Protein AF-A0A7S2C3C6-F1 (afdb_monomer)

Radius of gyration: 15.97 Å; Cα contacts (8 Å, |Δi|>4): 102; chains: 1; bounding box: 37×37×36 Å

Secondary structure (DSSP, 8-state):
-----PPTTSTTSPPPSSSGGGSHHHHHHHHHHHHHHHHHHHTS---EEEEETHHHHHHHHHIIIII--TTS-TTPEEEEES-----HHHHHHHHHHHHTT-PPTT-PPTT--

Solvent-accessible surface area (backbone atoms only — not comparable to full-atom values): 6946 Å² total; per-residue (Å²): 140,86,86,85,78,58,52,80,55,32,89,90,33,66,65,66,93,51,74,75,64,69,34,51,65,52,50,19,53,47,52,52,54,51,52,52,51,51,25,69,74,67,76,48,82,69,59,66,46,81,31,52,29,68,55,22,40,17,46,51,49,31,41,69,73,68,59,49,48,94,80,62,54,98,74,44,41,81,43,67,44,72,48,58,87,46,60,73,67,54,44,52,52,48,50,52,38,57,76,67,66,68,73,60,91,91,64,77,65,88,85,73,128

Nearest PDB structures (foldseek):
  9isr-assembly2_D  TM=3.695E-01  e=3.591E+00  Homo sapiens
  8thp-assembly1_B  TM=3.286E-01  e=3.361E+00  Flavobacterium johnsoniae UW101
  4qgs-assembly1_A  TM=3.234E-01  e=3.837E+00  Escherichia coli K-12
  1a4i-assembly1_A  TM=3.060E-01  e=5.343E+00  Homo sapiens
  9itd-assembly2_C  TM=2.786E-01  e=4.680E+00  Homo sapiens

Structure (mmCIF, N/CA/C/O backbone):
data_AF-A0A7S2C3C6-F1
#
_entry.id   AF-A0A7S2C3C6-F1
#
loop_
_atom_site.group_PDB
_atom_site.id
_atom_site.type_symbol
_atom_site.label_atom_id
_atom_site.label_alt_id
_atom_site.label_comp_id
_atom_site.label_asym_id
_atom_site.label_entity_id
_atom_site.label_seq_id
_atom_site.pdbx_PDB_ins_code
_atom_site.Cartn_x
_atom_site.Cartn_y
_atom_site.Cartn_z
_atom_site.occupancy
_atom_site.B_iso_or_equiv
_atom_site.auth_seq_id
_atom_site.auth_comp_id
_atom_site.auth_asym_id
_atom_site.auth_atom_id
_atom_site.pdbx_PDB_model_num
ATOM 1 N N . MET A 1 1 ? -17.748 -4.257 7.031 1.00 84.12 1 MET A N 1
ATOM 2 C CA . MET A 1 1 ? -17.676 -3.468 5.782 1.00 84.12 1 MET A CA 1
ATOM 3 C C . MET A 1 1 ? -16.277 -3.615 5.229 1.00 84.12 1 MET A C 1
ATOM 5 O O . MET A 1 1 ? -15.344 -3.570 6.019 1.00 84.12 1 MET A O 1
ATOM 9 N N . CYS A 1 2 ? -16.150 -3.813 3.922 1.00 90.94 2 CYS A N 1
ATOM 10 C CA . CYS A 1 2 ? -14.870 -3.892 3.228 1.00 90.94 2 CYS A CA 1
ATOM 11 C C . CYS A 1 2 ? -14.829 -2.783 2.171 1.00 90.94 2 CYS A C 1
ATOM 13 O O . CYS A 1 2 ? -15.864 -2.466 1.583 1.00 90.94 2 CYS A O 1
ATOM 15 N N . VAL A 1 3 ? -13.657 -2.182 1.981 1.00 93.38 3 VAL A N 1
ATOM 16 C CA . VAL A 1 3 ? -13.375 -1.239 0.899 1.00 93.38 3 VAL A CA 1
ATOM 17 C C . VAL A 1 3 ? -12.210 -1.826 0.118 1.00 93.38 3 VAL A C 1
ATOM 19 O O . VAL A 1 3 ? -11.175 -2.137 0.705 1.00 93.38 3 VAL A O 1
ATOM 22 N N . CYS A 1 4 ? -12.400 -1.992 -1.185 1.00 93.75 4 CYS A N 1
ATOM 23 C CA . CYS A 1 4 ? -11.354 -2.392 -2.117 1.00 93.75 4 CYS A CA 1
ATOM 24 C C . CYS A 1 4 ? -10.991 -1.175 -2.963 1.00 93.75 4 CYS A C 1
ATOM 26 O O . CYS A 1 4 ? -11.871 -0.383 -3.307 1.00 93.75 4 CYS A O 1
ATOM 28 N N . VAL A 1 5 ? -9.708 -1.024 -3.274 1.00 91.25 5 VAL A N 1
ATOM 29 C CA . VAL A 1 5 ? -9.206 0.096 -4.067 1.00 91.25 5 VAL A CA 1
ATOM 30 C C . VAL A 1 5 ? -8.393 -0.418 -5.235 1.00 91.25 5 VAL A C 1
ATOM 32 O O . VAL A 1 5 ? -7.602 -1.350 -5.091 1.00 91.25 5 VAL A O 1
ATOM 35 N N . ASP A 1 6 ? -8.582 0.223 -6.379 1.00 93.19 6 ASP A N 1
ATOM 36 C CA . ASP A 1 6 ? -7.698 0.049 -7.515 1.00 93.19 6 ASP A CA 1
ATOM 37 C C . ASP A 1 6 ? -6.426 0.861 -7.263 1.00 93.19 6 ASP A C 1
ATOM 39 O O . ASP A 1 6 ? -6.477 2.079 -7.071 1.00 93.19 6 ASP A O 1
ATOM 43 N N . ALA A 1 7 ? -5.273 0.194 -7.247 1.00 89.25 7 ALA A N 1
ATOM 44 C CA . ALA A 1 7 ? -3.990 0.882 -7.156 1.00 89.25 7 ALA A CA 1
ATOM 45 C C . ALA A 1 7 ? -3.774 1.778 -8.386 1.00 89.25 7 ALA A C 1
ATOM 47 O O . ALA A 1 7 ? -4.323 1.517 -9.458 1.00 89.25 7 ALA A O 1
ATOM 48 N N . ARG A 1 8 ? -2.929 2.809 -8.262 1.00 90.31 8 ARG A N 1
ATOM 49 C CA . ARG A 1 8 ? -2.552 3.660 -9.402 1.00 90.31 8 ARG A CA 1
ATOM 50 C C . ARG A 1 8 ? -2.196 2.828 -10.641 1.00 90.31 8 ARG A C 1
ATOM 52 O O . ARG A 1 8 ? -1.470 1.831 -10.572 1.00 90.31 8 ARG A O 1
ATOM 59 N N . GLY A 1 9 ? -2.756 3.230 -11.775 1.00 89.88 9 GLY A N 1
ATOM 60 C CA . GLY A 1 9 ? -2.626 2.572 -13.070 1.00 89.88 9 GLY A CA 1
ATOM 61 C C . GLY A 1 9 ? -3.159 1.142 -13.167 1.00 89.88 9 GLY A C 1
ATOM 62 O O . GLY A 1 9 ? -2.806 0.444 -14.117 1.00 89.88 9 GLY A O 1
ATOM 63 N N . HIS A 1 10 ? -4.008 0.722 -12.230 1.00 89.88 10 HIS A N 1
ATOM 64 C CA . HIS A 1 10 ? -4.802 -0.502 -12.301 1.00 89.88 10 HIS A CA 1
ATOM 65 C C . HIS A 1 10 ? -6.293 -0.159 -12.297 1.00 89.88 10 HIS A C 1
ATOM 67 O O . HIS A 1 10 ? -6.691 0.886 -11.789 1.00 89.88 10 HIS A O 1
ATOM 73 N N . GLY A 1 11 ? -7.114 -1.054 -12.855 1.00 92.75 11 GLY A N 1
ATOM 74 C CA . GLY A 1 11 ? -8.574 -0.932 -12.833 1.00 92.75 11 GLY A CA 1
ATOM 75 C C . GLY A 1 11 ? -9.070 0.433 -13.320 1.00 92.75 11 GLY A C 1
ATOM 76 O O . GLY A 1 11 ? -8.740 0.853 -14.431 1.00 92.75 11 GLY A O 1
ATOM 77 N N . GLY A 1 12 ? -9.868 1.101 -12.486 1.00 94.31 12 GLY A N 1
ATOM 78 C CA . GLY A 1 12 ? -10.413 2.437 -12.730 1.00 94.31 12 GLY A CA 1
ATOM 79 C C . GLY A 1 12 ? -9.543 3.605 -12.251 1.00 94.31 12 GLY A C 1
ATOM 80 O O . GLY A 1 12 ? -9.965 4.750 -12.400 1.00 94.31 12 GLY A O 1
ATOM 81 N N . SER A 1 13 ? -8.365 3.352 -11.675 1.00 94.12 13 SER A N 1
ATOM 82 C CA . SER A 1 13 ? -7.474 4.401 -11.169 1.00 94.12 13 SER A CA 1
ATOM 83 C C . SER A 1 13 ? -6.587 4.995 -12.262 1.00 94.12 13 SER A C 1
ATOM 85 O O . SER A 1 13 ? -6.136 4.305 -13.181 1.00 94.12 13 SER A O 1
ATOM 87 N N . ASP A 1 14 ? -6.282 6.286 -12.123 1.00 92.06 14 ASP A N 1
ATOM 88 C CA . ASP A 1 14 ? -5.444 7.018 -13.071 1.00 92.06 14 ASP A CA 1
ATOM 89 C C . ASP A 1 14 ? -4.072 6.368 -13.252 1.00 92.06 14 ASP A C 1
ATOM 91 O O . ASP A 1 14 ? -3.436 5.894 -12.303 1.00 92.06 14 ASP A O 1
ATOM 95 N N . LYS A 1 15 ? -3.589 6.384 -14.497 1.00 90.31 15 LYS A N 1
ATOM 96 C CA . LYS A 1 15 ? -2.249 5.907 -14.832 1.00 90.31 15 LYS A CA 1
ATOM 97 C C . LYS A 1 15 ? -1.200 6.953 -14.453 1.00 90.31 15 LYS A C 1
ATOM 99 O O . LYS A 1 15 ? -1.350 8.123 -14.816 1.00 90.31 15 LYS A O 1
ATOM 104 N N . PRO A 1 16 ? -0.110 6.545 -13.788 1.00 86.75 16 PRO A N 1
ATOM 105 C CA . PRO A 1 16 ? 1.041 7.406 -13.591 1.00 86.75 16 PRO A CA 1
ATOM 106 C C . PRO A 1 16 ? 1.611 7.89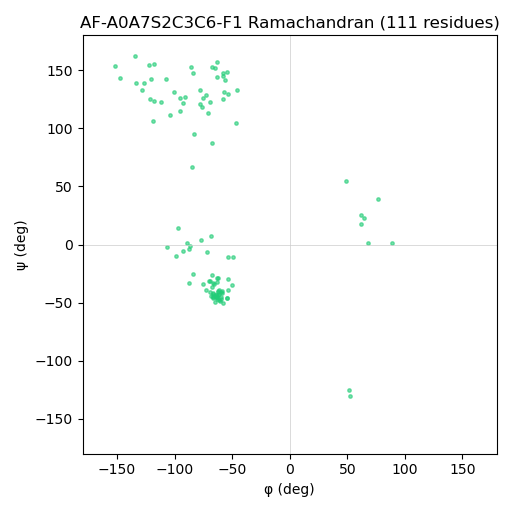6 -14.923 1.00 86.75 16 PRO A C 1
ATOM 108 O O . PRO A 1 16 ? 1.601 7.186 -15.928 1.00 86.75 16 PRO A O 1
ATOM 111 N N . LYS A 1 17 ? 2.108 9.131 -14.922 1.00 89.31 17 LYS A N 1
ATOM 112 C CA . LYS A 1 17 ? 2.731 9.783 -16.079 1.00 89.31 17 LYS A CA 1
ATOM 113 C C . LYS A 1 17 ? 4.204 9.412 -16.222 1.00 89.31 17 LYS A C 1
ATOM 115 O O . LYS A 1 17 ? 4.734 9.496 -17.325 1.00 89.31 17 LYS A O 1
ATOM 120 N N . THR A 1 18 ? 4.861 9.038 -15.123 1.00 90.50 18 THR A N 1
ATOM 121 C CA . THR A 1 18 ? 6.281 8.668 -15.107 1.00 90.50 18 THR A CA 1
ATOM 122 C C . THR A 1 18 ? 6.521 7.391 -14.303 1.00 90.50 18 THR A C 1
ATOM 124 O O . THR A 1 18 ? 5.677 6.973 -13.509 1.00 90.50 18 THR A O 1
ATOM 127 N N . GLN A 1 19 ? 7.678 6.758 -14.511 1.00 81.25 19 GLN A N 1
ATOM 128 C CA . GLN A 1 19 ? 8.024 5.500 -13.846 1.00 81.25 19 GLN A CA 1
ATOM 129 C C . GLN A 1 19 ? 8.299 5.695 -12.348 1.00 81.25 19 GLN A C 1
ATOM 131 O O . GLN A 1 19 ? 7.994 4.823 -11.540 1.00 81.25 19 GLN A O 1
ATOM 136 N N . GLU A 1 20 ? 8.819 6.855 -11.952 1.00 82.19 20 GLU A N 1
ATOM 137 C CA . GLU A 1 20 ? 9.114 7.201 -10.555 1.00 82.19 20 GLU A CA 1
ATOM 138 C C . GLU A 1 20 ? 7.837 7.229 -9.706 1.00 82.19 20 GLU A C 1
ATOM 140 O O . GLU A 1 20 ? 7.851 6.913 -8.518 1.00 82.19 20 GLU A O 1
ATOM 145 N N . GLN A 1 21 ? 6.702 7.536 -10.336 1.00 84.75 21 GLN A N 1
ATOM 146 C CA . GLN A 1 21 ? 5.391 7.501 -9.701 1.00 84.75 21 GLN A CA 1
ATOM 147 C C . GLN A 1 21 ? 4.890 6.069 -9.436 1.00 84.75 21 GLN A C 1
ATOM 149 O O . GLN A 1 21 ? 3.862 5.914 -8.784 1.00 84.75 21 GLN A O 1
ATOM 154 N N . TYR A 1 22 ? 5.591 5.032 -9.899 1.00 82.12 22 TYR A N 1
ATOM 155 C CA . TYR A 1 22 ? 5.370 3.631 -9.520 1.00 82.12 22 TYR A CA 1
ATOM 156 C C . TYR A 1 22 ? 6.326 3.151 -8.417 1.00 82.12 22 TYR A C 1
ATOM 158 O O . TYR A 1 22 ? 6.444 1.949 -8.187 1.00 82.12 22 TYR A O 1
ATOM 166 N N . SER A 1 23 ? 7.029 4.055 -7.727 1.00 80.25 23 SER A N 1
ATOM 167 C CA . SER A 1 23 ? 7.885 3.646 -6.611 1.00 80.25 23 SER A CA 1
ATOM 168 C C . SER A 1 23 ? 7.070 3.067 -5.448 1.00 80.25 23 SER A C 1
ATOM 170 O O . SER A 1 23 ? 5.920 3.455 -5.212 1.00 80.25 23 SER A O 1
ATOM 172 N N . TRP A 1 24 ? 7.698 2.175 -4.675 1.00 77.75 24 TRP A N 1
ATOM 173 C CA . TRP A 1 24 ? 7.115 1.632 -3.445 1.00 77.75 24 TRP A CA 1
ATOM 174 C C . TRP A 1 24 ? 6.678 2.733 -2.481 1.00 77.75 24 TRP A C 1
ATOM 176 O O . TRP A 1 24 ? 5.613 2.635 -1.876 1.00 77.75 24 TRP A O 1
ATOM 186 N N . GLN A 1 25 ? 7.469 3.803 -2.377 1.00 77.69 25 GLN A N 1
ATOM 187 C CA . GLN A 1 25 ? 7.169 4.940 -1.518 1.00 77.69 25 GLN A CA 1
ATOM 188 C C . GLN A 1 25 ? 5.882 5.635 -1.950 1.00 77.69 25 GLN A C 1
ATOM 190 O O . GLN A 1 25 ? 5.028 5.889 -1.106 1.00 77.69 25 GLN A O 1
ATOM 195 N N . THR A 1 26 ? 5.720 5.897 -3.250 1.00 85.19 26 THR A N 1
ATOM 196 C CA . THR A 1 26 ? 4.542 6.616 -3.747 1.00 85.19 26 THR A CA 1
ATOM 197 C C . THR A 1 26 ? 3.264 5.786 -3.632 1.00 85.19 26 THR A C 1
ATOM 199 O O . THR A 1 26 ? 2.189 6.335 -3.416 1.00 85.19 26 THR A O 1
ATOM 202 N N . ILE A 1 27 ? 3.365 4.462 -3.755 1.00 84.31 27 ILE A N 1
ATOM 203 C CA . ILE A 1 27 ? 2.221 3.566 -3.546 1.00 84.31 27 ILE A CA 1
ATOM 204 C C . ILE A 1 27 ? 1.907 3.429 -2.051 1.00 84.31 27 ILE A C 1
ATOM 206 O O . ILE A 1 27 ? 0.738 3.370 -1.678 1.00 84.31 27 ILE A O 1
ATOM 210 N N . GLY A 1 28 ? 2.923 3.460 -1.186 1.00 82.00 28 GLY A N 1
ATOM 211 C CA . GLY A 1 28 ? 2.742 3.624 0.257 1.00 82.00 28 GLY A CA 1
ATOM 212 C C . GLY A 1 28 ? 1.929 4.875 0.611 1.00 82.00 28 GLY A C 1
ATOM 213 O O . GLY A 1 28 ? 0.969 4.783 1.375 1.00 82.00 28 GLY A O 1
ATOM 214 N N . ASP A 1 29 ? 2.242 6.016 -0.014 1.00 84.75 29 ASP A N 1
ATOM 215 C CA . ASP A 1 29 ? 1.513 7.278 0.198 1.00 84.75 29 ASP A CA 1
ATOM 216 C C . ASP A 1 29 ? 0.037 7.189 -0.240 1.00 84.75 29 ASP A C 1
ATOM 218 O O . ASP A 1 29 ? -0.841 7.821 0.354 1.00 84.75 29 ASP A O 1
ATOM 222 N N . ASP A 1 30 ? -0.271 6.399 -1.273 1.00 88.62 30 ASP A N 1
ATOM 223 C CA . ASP A 1 30 ? -1.660 6.176 -1.690 1.00 88.62 30 ASP A CA 1
ATOM 224 C C . ASP A 1 30 ? -2.454 5.404 -0.644 1.00 88.62 30 ASP A C 1
ATOM 226 O O . ASP A 1 30 ? -3.608 5.750 -0.378 1.00 88.62 30 ASP A O 1
ATOM 230 N N . PHE A 1 31 ? -1.852 4.377 -0.036 1.00 85.62 31 PHE A N 1
ATOM 231 C CA . PHE A 1 31 ? -2.501 3.634 1.042 1.00 85.62 31 PHE A CA 1
ATOM 232 C C . PHE A 1 31 ? -2.856 4.554 2.203 1.00 85.62 31 PHE A C 1
ATOM 234 O O . PHE A 1 31 ? -3.968 4.471 2.721 1.00 85.62 31 PHE A O 1
ATOM 241 N N . GLU A 1 32 ? -1.964 5.473 2.565 1.00 83.75 32 GLU A N 1
ATOM 242 C CA . GLU A 1 32 ? -2.237 6.483 3.585 1.00 83.75 32 GLU A CA 1
ATOM 243 C C . GLU A 1 32 ? -3.451 7.349 3.238 1.00 83.75 32 GLU A C 1
ATOM 245 O O . GLU A 1 32 ? -4.39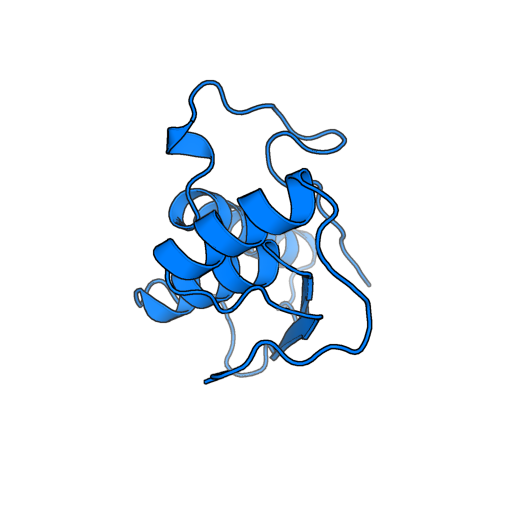3 7.440 4.030 1.00 83.75 32 GLU A O 1
ATOM 250 N N . ARG A 1 33 ? -3.493 7.903 2.025 1.00 88.06 33 ARG A N 1
ATOM 251 C CA . ARG A 1 33 ? -4.622 8.734 1.572 1.00 88.06 33 ARG A CA 1
ATOM 252 C C . ARG A 1 33 ? -5.938 7.965 1.548 1.00 88.06 33 ARG A C 1
ATOM 254 O O . ARG A 1 33 ? -6.980 8.507 1.914 1.00 88.06 33 ARG A O 1
ATOM 261 N N . VAL A 1 34 ? -5.903 6.701 1.128 1.00 89.38 34 VAL A N 1
ATOM 262 C CA . VAL A 1 34 ? -7.077 5.821 1.135 1.00 89.38 34 VAL A CA 1
ATOM 263 C C . VAL A 1 34 ? -7.552 5.573 2.563 1.00 89.38 34 VAL A C 1
ATOM 265 O O . VAL A 1 34 ? -8.752 5.649 2.823 1.00 89.38 34 VAL A O 1
ATOM 268 N N . LEU A 1 35 ? -6.641 5.283 3.493 1.00 86.94 35 LEU A N 1
ATOM 269 C CA . LEU A 1 35 ? -6.991 5.002 4.884 1.00 86.94 35 LEU A CA 1
ATOM 270 C C . LEU A 1 35 ? -7.607 6.227 5.559 1.00 86.94 35 LEU A C 1
ATOM 272 O O . LEU A 1 35 ? -8.637 6.079 6.215 1.00 86.94 35 LEU A O 1
ATOM 276 N N . ASP A 1 36 ? -7.045 7.417 5.351 1.00 87.31 36 ASP A N 1
ATOM 277 C CA . ASP A 1 36 ? -7.624 8.669 5.846 1.00 87.31 36 ASP A CA 1
ATOM 278 C C . ASP A 1 36 ? -9.026 8.914 5.259 1.00 87.31 36 ASP A C 1
ATOM 280 O O . ASP A 1 36 ? -9.998 9.104 5.994 1.00 87.31 36 ASP A O 1
ATOM 284 N N . ALA A 1 37 ? -9.184 8.781 3.937 1.00 90.56 37 ALA A N 1
ATOM 285 C CA . ALA A 1 37 ? -10.479 8.949 3.278 1.00 90.56 37 ALA A CA 1
ATOM 286 C C . ALA A 1 37 ? -11.541 7.953 3.782 1.00 90.56 37 ALA A C 1
ATOM 288 O O . ALA A 1 37 ? -12.703 8.321 3.982 1.00 90.56 37 ALA A O 1
ATOM 289 N N . VAL A 1 38 ? -11.162 6.691 4.010 1.00 90.38 38 VAL A N 1
ATOM 290 C CA . VAL A 1 38 ? -12.056 5.658 4.556 1.00 90.38 38 VAL A CA 1
ATOM 291 C C . VAL A 1 38 ? -12.448 5.994 5.995 1.00 90.38 38 VAL A C 1
ATOM 293 O O . VAL A 1 38 ? -13.634 5.933 6.327 1.00 90.38 38 VAL A O 1
ATOM 296 N N . GLN A 1 39 ? -11.494 6.380 6.844 1.00 88.69 39 GLN A N 1
ATOM 297 C CA . GLN A 1 39 ? -11.778 6.750 8.233 1.00 88.69 39 GLN A CA 1
ATOM 298 C C . GLN A 1 39 ? -12.710 7.961 8.312 1.00 88.69 39 GLN A C 1
ATOM 300 O O . GLN A 1 39 ? -13.737 7.889 8.990 1.00 88.69 39 GLN A O 1
ATOM 305 N N . ASN A 1 40 ? -12.419 9.017 7.549 1.00 90.38 40 ASN A N 1
ATOM 306 C CA . ASN A 1 40 ? -13.233 10.231 7.493 1.00 90.38 40 ASN A CA 1
ATOM 307 C C . ASN A 1 40 ? -14.647 9.953 6.971 1.00 90.38 40 ASN A C 1
ATOM 309 O O . ASN A 1 40 ? -15.625 10.469 7.511 1.00 90.38 40 ASN A O 1
ATOM 313 N N . ARG A 1 41 ? -14.788 9.082 5.964 1.00 93.69 41 ARG A N 1
ATOM 314 C CA . ARG A 1 41 ? -16.100 8.724 5.407 1.00 93.69 41 ARG A CA 1
ATOM 315 C C . ARG A 1 41 ? -16.977 7.935 6.378 1.00 93.69 41 ARG A C 1
ATOM 317 O O . ARG A 1 41 ? -18.195 8.094 6.347 1.00 93.69 41 ARG A O 1
ATOM 324 N N . PHE A 1 42 ? -16.392 7.049 7.183 1.00 90.75 42 PHE A N 1
ATOM 325 C CA . PHE A 1 42 ? -17.156 6.139 8.048 1.00 90.75 42 PHE A CA 1
ATOM 326 C C . PHE A 1 42 ? -17.115 6.503 9.535 1.00 90.75 42 PHE A C 1
ATOM 328 O O . PHE A 1 42 ? -17.760 5.815 10.327 1.00 90.75 42 PHE A O 1
ATOM 335 N N . GLY A 1 43 ? -16.377 7.548 9.919 1.00 90.06 43 GLY A N 1
ATOM 336 C CA . GLY A 1 43 ? -16.293 8.043 11.294 1.00 90.06 43 GLY A CA 1
ATOM 337 C C . GLY A 1 43 ? -15.721 7.029 12.286 1.00 90.06 43 GLY A C 1
ATOM 338 O O . GLY A 1 43 ? -16.073 7.055 13.463 1.00 90.06 43 GLY A O 1
ATOM 339 N N . ARG A 1 44 ? -14.902 6.078 11.820 1.00 88.00 44 ARG A N 1
ATOM 340 C CA . ARG A 1 44 ? -14.338 5.012 12.659 1.00 88.00 44 ARG A CA 1
ATOM 341 C C . ARG A 1 44 ? -12.993 4.519 12.129 1.00 88.00 44 ARG A C 1
ATOM 343 O O . ARG A 1 44 ? -12.781 4.548 10.915 1.00 88.00 44 ARG A O 1
ATOM 350 N N . PRO A 1 45 ? -12.130 3.984 13.006 1.00 86.00 45 PRO A N 1
ATOM 351 C CA . PRO A 1 45 ? -10.832 3.473 12.600 1.00 86.00 45 PRO A CA 1
ATOM 352 C C . PRO A 1 45 ? -10.923 2.223 11.718 1.00 86.00 45 PRO A C 1
ATOM 354 O O . PRO A 1 45 ? -11.851 1.407 11.810 1.00 86.00 45 PRO A O 1
ATOM 357 N N . VAL A 1 46 ? -9.902 2.045 10.881 1.00 87.38 46 VAL A N 1
ATOM 358 C CA . VAL A 1 46 ? -9.703 0.821 10.097 1.00 87.38 46 VAL A CA 1
ATOM 359 C C . VAL A 1 46 ? -9.188 -0.282 11.021 1.00 87.38 46 VAL A C 1
ATOM 361 O O . VAL A 1 46 ? -8.189 -0.112 11.709 1.00 87.38 46 VAL A O 1
ATOM 364 N N . HIS A 1 47 ? -9.866 -1.430 11.045 1.00 89.44 47 HIS A N 1
ATOM 365 C CA . HIS A 1 47 ? -9.523 -2.538 11.950 1.00 89.44 47 HIS A CA 1
ATOM 366 C C . HIS A 1 47 ? -8.475 -3.482 11.357 1.00 89.44 47 HIS A C 1
ATOM 368 O O . HIS A 1 47 ? -7.662 -4.058 12.078 1.00 89.44 47 HIS A O 1
ATOM 374 N N . ALA A 1 48 ? -8.509 -3.662 10.038 1.00 91.06 48 ALA A N 1
ATOM 375 C CA . ALA A 1 48 ? -7.597 -4.535 9.326 1.00 91.06 48 ALA A CA 1
ATOM 376 C C . ALA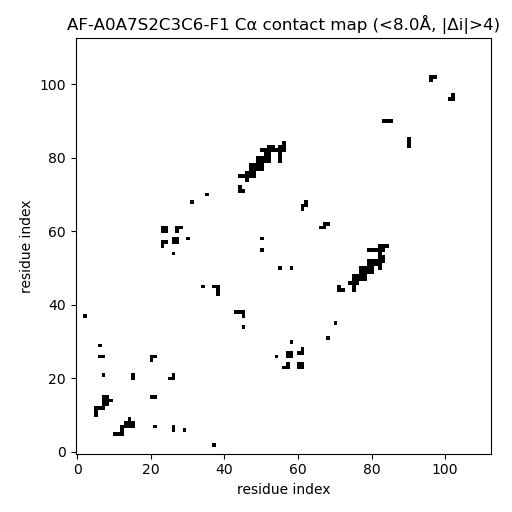 A 1 48 ? -7.314 -3.981 7.931 1.00 91.06 48 ALA A C 1
ATOM 378 O O . ALA A 1 48 ? -8.209 -3.447 7.275 1.00 91.06 48 ALA A O 1
ATOM 379 N N . ILE A 1 49 ? -6.073 -4.153 7.496 1.00 91.25 49 ILE A N 1
ATOM 380 C CA . ILE A 1 49 ? -5.588 -3.851 6.155 1.00 91.25 49 ILE A CA 1
ATOM 381 C C . ILE A 1 49 ? -5.121 -5.175 5.573 1.00 91.25 49 ILE A C 1
ATOM 383 O O . ILE A 1 49 ? -4.299 -5.854 6.185 1.00 91.25 49 ILE A O 1
ATOM 387 N N . VAL A 1 50 ? -5.669 -5.556 4.423 1.00 93.50 50 VAL A N 1
ATOM 388 C CA . VAL A 1 50 ? -5.305 -6.795 3.733 1.00 93.50 50 VAL A CA 1
ATOM 389 C C . VAL A 1 50 ? -4.587 -6.423 2.448 1.00 93.50 50 VAL A C 1
ATOM 391 O O . VAL A 1 50 ? -5.141 -5.699 1.623 1.00 93.50 50 VAL A O 1
ATOM 394 N N . THR A 1 51 ? -3.363 -6.909 2.289 1.00 91.88 51 THR A N 1
ATOM 395 C CA . THR A 1 51 ? -2.524 -6.672 1.111 1.00 91.88 51 THR A CA 1
ATOM 396 C C . THR A 1 51 ? -2.133 -8.000 0.478 1.00 91.88 51 THR A C 1
ATOM 398 O O . THR A 1 51 ? -2.107 -9.035 1.144 1.00 91.88 51 THR A O 1
ATOM 401 N N . HIS A 1 52 ? -1.843 -7.981 -0.821 1.00 91.75 52 HIS A N 1
ATOM 402 C CA . HIS A 1 52 ? -1.368 -9.149 -1.558 1.00 91.75 52 HIS A CA 1
ATOM 403 C C . HIS A 1 52 ? -0.167 -8.799 -2.437 1.00 91.75 52 HIS A C 1
ATOM 405 O O . HIS A 1 52 ? -0.172 -7.753 -3.102 1.00 91.75 52 HIS A O 1
ATOM 411 N N . SER A 1 53 ? 0.831 -9.687 -2.475 1.00 88.44 53 SER A N 1
ATOM 412 C CA . SER A 1 53 ? 2.012 -9.549 -3.331 1.00 88.44 53 SER A CA 1
ATOM 413 C C . SER A 1 53 ? 2.683 -8.177 -3.154 1.00 88.44 53 SER A C 1
ATOM 415 O O . SER A 1 53 ? 2.880 -7.720 -2.028 1.00 88.44 53 SER A O 1
ATOM 417 N N . TYR A 1 54 ? 2.973 -7.490 -4.256 1.00 84.00 54 TYR A N 1
ATOM 418 C CA . TYR A 1 54 ? 3.634 -6.187 -4.322 1.00 84.00 54 TYR A CA 1
ATOM 419 C C . TYR A 1 54 ? 3.035 -5.104 -3.400 1.00 84.00 54 TYR A C 1
ATOM 421 O O . TYR A 1 54 ? 3.755 -4.270 -2.849 1.00 84.00 54 TYR A O 1
ATOM 429 N N . SER A 1 55 ? 1.712 -5.108 -3.191 1.00 85.44 55 SER A N 1
ATOM 430 C CA . SER A 1 55 ? 1.065 -4.140 -2.289 1.00 85.44 55 SER A CA 1
ATOM 431 C C . SER A 1 55 ? 1.449 -4.342 -0.818 1.00 85.44 55 SER A C 1
ATOM 433 O O . SER A 1 55 ? 1.441 -3.384 -0.044 1.00 85.44 55 SER A O 1
ATOM 435 N N . GLY A 1 56 ? 1.816 -5.571 -0.441 1.00 87.12 56 GLY A N 1
ATOM 436 C CA . GLY A 1 56 ? 2.321 -5.890 0.889 1.00 87.12 56 GLY A CA 1
ATOM 437 C C . GLY A 1 56 ? 3.626 -5.169 1.184 1.00 87.12 56 GLY A C 1
ATOM 438 O O . GLY A 1 56 ? 3.745 -4.547 2.236 1.00 87.12 56 GLY A O 1
ATOM 439 N N . ASP A 1 57 ? 4.558 -5.158 0.235 1.00 84.00 57 ASP A N 1
ATOM 440 C CA . ASP A 1 57 ? 5.867 -4.532 0.442 1.00 84.00 57 ASP A CA 1
ATOM 441 C C . ASP A 1 57 ? 5.763 -3.017 0.453 1.00 84.00 57 ASP A C 1
ATOM 443 O O . ASP A 1 57 ? 6.392 -2.375 1.286 1.00 84.00 57 ASP A O 1
ATOM 447 N N . CYS A 1 58 ? 4.921 -2.439 -0.412 1.00 82.94 58 CYS A N 1
ATOM 448 C CA . CYS A 1 58 ? 4.652 -0.999 -0.395 1.00 82.94 58 CYS A CA 1
ATOM 449 C C . CYS A 1 58 ? 4.201 -0.548 0.999 1.00 82.94 58 CYS A C 1
ATOM 451 O O . CYS A 1 58 ? 4.711 0.436 1.534 1.00 82.94 58 CYS A O 1
ATOM 453 N N . MET A 1 59 ? 3.274 -1.301 1.603 1.00 82.00 59 MET A N 1
ATOM 454 C CA . MET A 1 59 ? 2.769 -1.009 2.940 1.00 82.00 59 MET A CA 1
ATOM 455 C 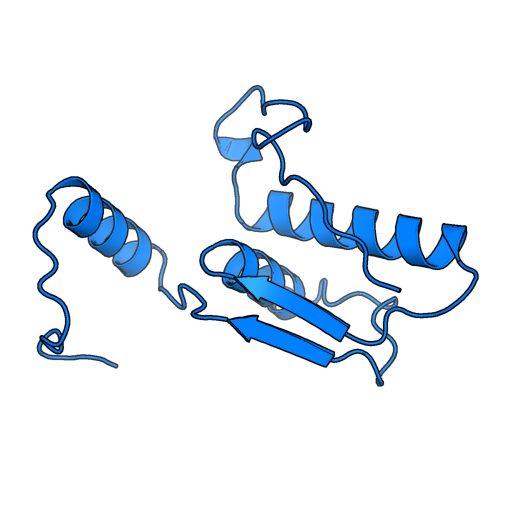C . MET A 1 59 ? 3.841 -1.229 4.012 1.00 82.00 59 MET A C 1
ATOM 457 O O . MET A 1 59 ? 4.007 -0.389 4.890 1.00 82.00 59 MET A O 1
ATOM 461 N N . LEU A 1 60 ? 4.602 -2.325 3.942 1.00 81.75 60 LEU A N 1
ATOM 462 C CA . LEU A 1 60 ? 5.683 -2.601 4.893 1.00 81.75 60 LEU A CA 1
ATOM 463 C C . LEU A 1 60 ? 6.786 -1.535 4.842 1.00 81.75 60 LEU A C 1
ATOM 465 O O . LEU A 1 60 ? 7.247 -1.101 5.893 1.00 81.75 60 LEU A O 1
ATOM 469 N N . MET A 1 61 ? 7.169 -1.073 3.652 1.00 77.25 61 MET A N 1
ATOM 470 C CA . MET A 1 61 ? 8.156 -0.004 3.469 1.00 77.25 61 MET A CA 1
ATOM 471 C C . MET A 1 61 ? 7.641 1.336 4.000 1.00 77.25 61 MET A C 1
ATOM 473 O O . MET A 1 61 ? 8.366 2.032 4.707 1.00 77.25 61 MET A O 1
ATOM 477 N N . ALA A 1 62 ? 6.374 1.674 3.732 1.00 75.88 62 ALA A N 1
ATOM 478 C CA . ALA A 1 62 ? 5.748 2.870 4.296 1.00 75.88 62 ALA A CA 1
ATOM 479 C C . ALA A 1 62 ? 5.757 2.847 5.834 1.00 75.88 62 ALA A C 1
ATOM 481 O O . ALA A 1 62 ? 6.054 3.858 6.467 1.00 75.88 62 ALA A O 1
ATOM 482 N N . LEU A 1 63 ? 5.500 1.681 6.438 1.00 76.75 63 LEU A N 1
ATOM 483 C CA . LEU A 1 63 ? 5.600 1.498 7.885 1.00 76.75 63 LEU A CA 1
ATOM 484 C C . LEU A 1 63 ? 7.051 1.610 8.389 1.00 76.75 63 LEU A C 1
ATOM 486 O O . LEU A 1 63 ? 7.303 2.268 9.398 1.00 76.75 63 LEU A O 1
ATOM 490 N N . ALA A 1 64 ? 8.002 0.973 7.702 1.00 75.56 64 ALA A N 1
ATOM 491 C CA . ALA A 1 64 ? 9.405 0.909 8.110 1.00 75.56 64 ALA A CA 1
ATOM 492 C C . ALA A 1 64 ? 10.115 2.271 8.064 1.00 75.56 64 ALA A C 1
ATOM 494 O O . ALA A 1 64 ? 10.941 2.552 8.930 1.00 75.56 64 ALA A O 1
ATOM 495 N N . ASP A 1 65 ? 9.750 3.142 7.120 1.00 70.19 65 ASP A N 1
ATOM 496 C CA . ASP A 1 65 ? 10.317 4.491 6.968 1.00 70.19 65 ASP A CA 1
ATOM 497 C C . ASP A 1 65 ? 9.937 5.456 8.115 1.00 70.19 65 ASP A C 1
ATOM 499 O O . ASP A 1 65 ? 10.161 6.663 8.018 1.00 70.19 65 ASP A O 1
ATOM 503 N N . GLY A 1 66 ? 9.291 4.977 9.185 1.00 59.34 66 GLY A N 1
ATOM 504 C CA . GLY A 1 66 ? 8.779 5.823 10.270 1.00 59.34 66 GLY A CA 1
ATOM 505 C C . GLY A 1 66 ? 7.615 6.723 9.841 1.00 59.34 66 GLY A C 1
ATOM 506 O O . GLY A 1 66 ? 7.067 7.453 10.662 1.00 59.34 66 GLY A O 1
ATOM 507 N N . ARG A 1 67 ? 7.198 6.619 8.571 1.00 60.06 67 ARG A N 1
ATOM 508 C CA . ARG A 1 67 ? 5.914 7.092 8.049 1.00 60.06 67 ARG A CA 1
ATOM 509 C C . ARG A 1 67 ? 4.774 6.149 8.426 1.00 60.06 67 ARG A C 1
ATOM 511 O O . ARG A 1 67 ? 3.650 6.408 8.017 1.00 60.06 67 ARG A O 1
ATOM 518 N N . ALA A 1 68 ? 5.049 5.101 9.224 1.00 55.16 68 ALA A N 1
ATOM 519 C CA . ALA A 1 68 ? 4.036 4.403 10.005 1.00 55.16 68 ALA A CA 1
ATOM 520 C C . ALA A 1 68 ? 3.194 5.465 10.708 1.00 55.16 68 ALA A C 1
ATOM 522 O O . ALA A 1 68 ? 3.662 6.134 11.632 1.00 55.16 68 ALA A O 1
ATOM 523 N N . PRO A 1 69 ? 1.990 5.707 10.215 1.00 53.44 69 PRO A N 1
ATOM 524 C CA . PRO A 1 69 ? 1.422 7.006 10.425 1.00 53.44 69 PRO A CA 1
ATOM 525 C C . PRO A 1 69 ? 0.716 7.025 11.763 1.00 53.44 69 PRO A C 1
ATOM 527 O O . PRO A 1 69 ? 0.179 6.017 12.231 1.00 53.44 69 PRO A O 1
ATOM 530 N N . SER A 1 70 ? 0.648 8.213 12.347 1.00 55.31 70 SER A N 1
ATOM 531 C CA . SER A 1 70 ? -0.136 8.498 13.548 1.00 55.31 70 SER A CA 1
ATOM 532 C C . SER A 1 70 ? -1.617 8.091 13.430 1.00 55.31 70 SER A C 1
ATOM 534 O O . SER A 1 70 ? -2.315 8.072 14.442 1.00 55.31 70 SER A O 1
ATOM 536 N N . PHE A 1 71 ? -2.102 7.743 12.227 1.00 58.66 71 PHE A N 1
ATOM 537 C CA . PHE A 1 71 ? -3.467 7.289 11.959 1.00 58.66 71 PHE A CA 1
ATOM 538 C C . PHE A 1 71 ? -3.683 5.773 11.989 1.00 58.66 71 PHE A C 1
ATOM 540 O O . PHE A 1 71 ? -4.831 5.362 11.817 1.00 58.66 71 PHE A O 1
ATOM 547 N N . LEU A 1 72 ? -2.657 4.924 12.138 1.00 64.38 72 LEU A N 1
ATOM 548 C CA . LEU A 1 72 ? -2.893 3.509 12.445 1.00 64.38 72 LEU A CA 1
ATOM 549 C C . LEU A 1 72 ? -3.094 3.408 13.954 1.00 64.38 72 LEU A C 1
ATOM 551 O O . LEU A 1 72 ? -2.103 3.349 14.687 1.00 64.38 72 LEU A O 1
ATOM 555 N N . PRO A 1 73 ? -4.341 3.421 14.466 1.00 62.72 73 PRO A N 1
ATOM 556 C CA . PRO A 1 73 ? -4.540 3.182 15.881 1.00 62.72 73 PRO A CA 1
ATOM 557 C C . PRO A 1 73 ? -3.879 1.856 16.239 1.00 62.72 73 PRO A C 1
ATOM 559 O O . PRO A 1 73 ? -3.875 0.922 15.440 1.00 62.72 73 PRO A O 1
ATOM 562 N N . HIS A 1 74 ? -3.376 1.747 17.468 1.00 65.19 74 HIS A N 1
ATOM 563 C CA . HIS A 1 74 ? -2.692 0.557 17.996 1.00 65.19 74 HIS A CA 1
ATOM 564 C C . HIS A 1 74 ? -3.439 -0.781 17.792 1.00 65.19 74 HIS A C 1
ATOM 566 O O . HIS A 1 74 ? -2.887 -1.848 18.041 1.00 65.19 74 HIS A O 1
ATOM 572 N N . GLN A 1 75 ? -4.701 -0.736 17.370 1.00 69.75 75 GLN A N 1
ATOM 573 C CA . GLN A 1 75 ? -5.581 -1.873 17.142 1.00 69.75 75 GLN A CA 1
ATOM 574 C C . GLN A 1 75 ? -5.678 -2.300 15.663 1.00 69.75 75 GLN A C 1
ATOM 576 O O . GLN A 1 75 ? -6.249 -3.359 15.394 1.00 69.75 75 GLN A O 1
ATOM 581 N N . THR A 1 76 ? -5.152 -1.525 14.703 1.00 84.50 76 THR A N 1
ATOM 582 C CA . THR A 1 76 ? -5.189 -1.891 13.279 1.00 84.50 76 THR A CA 1
ATOM 583 C C . THR A 1 76 ? -4.207 -3.020 12.986 1.00 84.50 76 THR A C 1
ATOM 585 O O . THR A 1 76 ? -3.025 -2.942 13.309 1.00 84.50 76 THR A O 1
ATOM 588 N N . ARG A 1 77 ? -4.694 -4.077 12.333 1.00 88.44 77 ARG A N 1
ATOM 589 C CA . ARG A 1 77 ? -3.885 -5.236 11.933 1.00 88.44 77 ARG A CA 1
ATOM 590 C C . ARG A 1 77 ? -3.505 -5.143 10.460 1.00 88.44 77 ARG A C 1
ATOM 592 O O . ARG A 1 77 ? -4.384 -4.957 9.622 1.00 88.44 77 ARG A O 1
ATOM 599 N N . LEU A 1 78 ? -2.232 -5.343 10.134 1.00 87.94 78 LEU A N 1
ATOM 600 C CA . LEU A 1 78 ? -1.799 -5.592 8.759 1.00 87.94 78 LEU A CA 1
ATOM 601 C C . LEU A 1 78 ? -1.788 -7.105 8.500 1.00 87.94 78 LEU A C 1
ATOM 603 O O . LEU A 1 78 ? -1.193 -7.863 9.263 1.00 87.94 78 LEU A O 1
ATOM 607 N N . ILE A 1 79 ? -2.462 -7.536 7.437 1.00 92.88 79 ILE A N 1
ATOM 608 C CA . ILE A 1 79 ? -2.541 -8.926 6.985 1.00 92.88 79 ILE A CA 1
ATOM 609 C C . ILE A 1 79 ? -1.937 -8.977 5.583 1.00 92.88 79 ILE A C 1
ATOM 611 O O . ILE A 1 79 ? -2.558 -8.529 4.621 1.00 92.88 79 ILE A O 1
ATOM 615 N N . CYS A 1 80 ? -0.732 -9.527 5.472 1.00 90.81 80 CYS A N 1
ATOM 616 C CA . CYS A 1 80 ? -0.052 -9.701 4.192 1.00 90.81 80 CYS A CA 1
ATOM 617 C C . CYS A 1 80 ? -0.311 -11.105 3.644 1.00 90.81 80 CYS A C 1
ATOM 619 O O . CYS A 1 80 ? -0.045 -12.101 4.318 1.00 90.81 80 CYS A O 1
ATOM 621 N N . LEU A 1 81 ? -0.798 -11.179 2.411 1.00 91.75 81 LEU A N 1
ATOM 622 C CA . LEU A 1 81 ? -0.985 -12.417 1.667 1.00 91.75 81 LEU A CA 1
ATOM 623 C C . LEU A 1 81 ? 0.134 -12.527 0.632 1.00 91.75 81 LEU A C 1
ATOM 625 O O . LEU A 1 81 ? 0.174 -11.741 -0.309 1.00 91.75 81 LEU A O 1
ATOM 629 N N . ASP A 1 82 ? 1.044 -13.479 0.826 1.00 88.00 82 ASP A N 1
ATOM 630 C CA . ASP A 1 82 ? 2.182 -13.712 -0.077 1.00 88.00 82 ASP A CA 1
ATOM 631 C C . ASP A 1 82 ? 2.960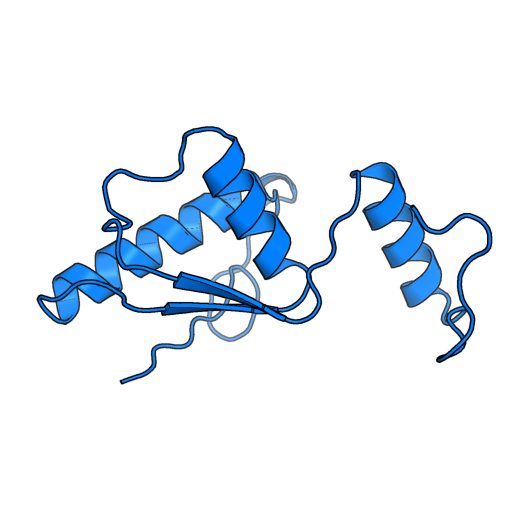 -12.421 -0.436 1.00 88.00 82 ASP A C 1
ATOM 633 O O . ASP A 1 82 ? 3.043 -12.058 -1.610 1.00 88.00 82 ASP A O 1
ATOM 637 N N . PRO A 1 83 ? 3.447 -11.643 0.558 1.00 82.69 83 PRO A N 1
ATOM 638 C CA . PRO A 1 83 ? 4.190 -10.414 0.279 1.00 82.69 83 PRO A CA 1
ATOM 639 C C . PRO A 1 83 ? 5.486 -10.729 -0.474 1.00 82.69 83 PRO A C 1
ATOM 641 O O . PRO A 1 83 ? 6.158 -11.721 -0.177 1.00 82.69 83 PRO A O 1
ATOM 644 N N . VAL A 1 84 ? 5.885 -9.858 -1.402 1.00 75.81 84 VAL A N 1
ATOM 645 C CA . VAL A 1 84 ? 7.144 -10.010 -2.141 1.00 75.81 84 VAL A CA 1
ATOM 646 C C . VAL A 1 84 ? 8.272 -9.408 -1.295 1.00 75.81 84 VAL A C 1
ATOM 648 O O . VAL A 1 84 ? 8.894 -8.414 -1.652 1.00 75.81 84 VAL A O 1
ATOM 651 N N . ILE A 1 85 ? 8.564 -10.033 -0.145 1.00 67.06 85 ILE A N 1
ATOM 652 C CA . ILE A 1 85 ? 9.650 -9.598 0.747 1.00 67.06 85 ILE A CA 1
ATOM 653 C C . ILE A 1 85 ? 10.979 -9.834 0.037 1.00 67.06 85 ILE A C 1
ATOM 655 O O . ILE A 1 85 ? 11.618 -10.881 0.147 1.00 67.06 85 ILE A O 1
ATOM 659 N N . ALA A 1 86 ? 11.385 -8.844 -0.730 1.00 58.22 86 ALA A N 1
ATOM 660 C CA . ALA A 1 86 ? 12.538 -8.913 -1.580 1.00 58.22 86 ALA A CA 1
ATOM 661 C C . ALA A 1 86 ? 13.409 -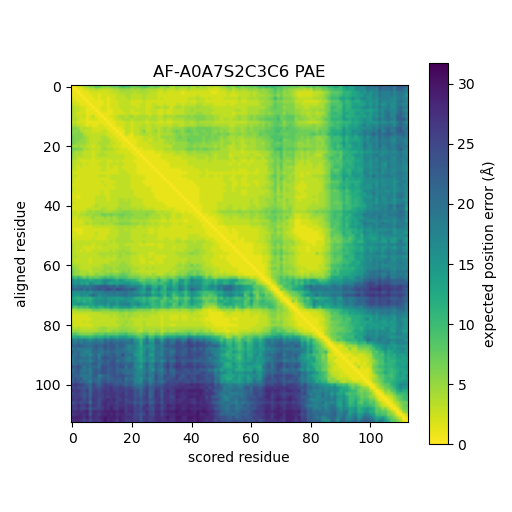7.699 -1.294 1.00 58.22 86 ALA A C 1
ATOM 663 O O . ALA A 1 86 ? 12.948 -6.558 -1.290 1.00 58.22 86 ALA A O 1
ATOM 664 N N . ASN A 1 87 ? 14.712 -7.932 -1.124 1.00 58.84 87 ASN A N 1
ATOM 665 C CA . ASN A 1 87 ? 15.648 -6.864 -1.437 1.00 58.84 87 ASN A CA 1
ATOM 666 C C . ASN A 1 87 ? 15.418 -6.476 -2.918 1.00 58.84 87 ASN A C 1
ATOM 668 O O . ASN A 1 87 ? 15.026 -7.320 -3.731 1.00 58.84 87 ASN A O 1
ATOM 672 N N . ALA A 1 88 ? 15.606 -5.206 -3.282 1.00 57.16 88 ALA A N 1
ATOM 673 C CA . ALA A 1 88 ? 15.267 -4.721 -4.626 1.00 57.16 88 ALA A CA 1
ATOM 674 C C . ALA A 1 88 ? 15.910 -5.536 -5.763 1.00 57.16 88 ALA A C 1
ATOM 676 O O . ALA A 1 88 ? 15.318 -5.704 -6.834 1.00 57.16 88 ALA A O 1
ATOM 677 N N . THR A 1 89 ? 17.081 -6.115 -5.498 1.00 58.41 89 THR A N 1
ATOM 678 C CA . THR A 1 89 ? 17.772 -7.042 -6.395 1.00 58.41 89 THR A CA 1
ATOM 679 C C . THR A 1 89 ? 16.973 -8.336 -6.595 1.00 58.41 89 THR A C 1
ATOM 681 O O . THR A 1 89 ? 16.702 -8.719 -7.730 1.00 58.41 89 THR A O 1
ATOM 684 N N . SER A 1 90 ? 16.516 -8.977 -5.519 1.00 56.69 90 SER A N 1
ATOM 685 C CA . SER A 1 90 ? 15.727 -10.211 -5.547 1.00 56.69 90 SER A CA 1
ATOM 686 C C . SER A 1 90 ? 14.347 -10.017 -6.181 1.00 56.69 90 SER A C 1
ATOM 688 O O . SER A 1 90 ? 13.888 -10.912 -6.883 1.00 56.69 90 SER A O 1
ATOM 690 N N . ALA A 1 91 ? 13.704 -8.854 -6.008 1.00 55.50 91 ALA A N 1
ATOM 691 C CA . ALA A 1 91 ? 12.417 -8.544 -6.650 1.00 55.50 91 ALA A CA 1
ATOM 692 C C . ALA A 1 91 ? 12.581 -8.441 -8.168 1.00 55.50 91 ALA A C 1
ATOM 694 O O . ALA A 1 91 ? 11.797 -9.000 -8.934 1.00 55.50 91 ALA A O 1
ATOM 695 N N . THR A 1 92 ? 13.638 -7.747 -8.596 1.00 58.94 92 THR A N 1
ATOM 696 C 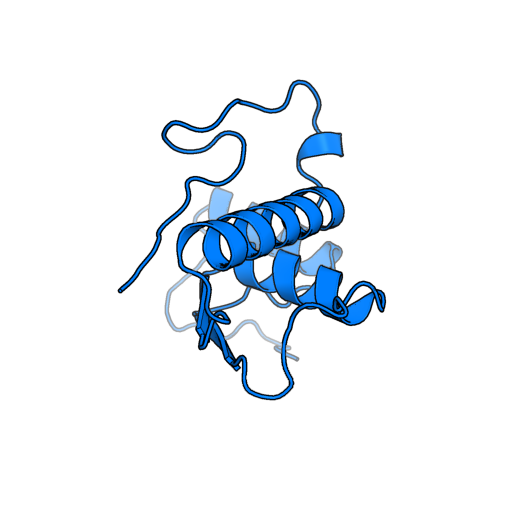CA . THR A 1 92 ? 13.974 -7.569 -10.010 1.00 58.94 92 THR A CA 1
ATOM 697 C C . THR A 1 92 ? 14.298 -8.911 -10.664 1.00 58.94 92 THR A C 1
ATOM 699 O O . THR A 1 92 ? 13.790 -9.213 -11.744 1.00 58.94 92 THR A O 1
ATOM 702 N N . GLU A 1 93 ? 15.099 -9.749 -10.005 1.00 61.78 93 GLU A N 1
ATOM 703 C CA . GLU A 1 93 ? 15.437 -11.082 -10.510 1.00 61.78 93 GLU A CA 1
ATOM 704 C C . GLU A 1 93 ? 14.238 -12.039 -10.489 1.00 61.78 93 GLU A C 1
ATOM 706 O O . GLU A 1 93 ? 14.009 -12.750 -11.468 1.00 61.78 93 GLU A O 1
ATOM 711 N N . GLY A 1 94 ? 13.414 -12.011 -9.439 1.00 59.66 94 GLY A N 1
ATOM 712 C CA . GLY A 1 94 ? 12.158 -12.763 -9.373 1.00 59.66 94 GLY A CA 1
ATOM 713 C C . GLY A 1 94 ? 11.187 -12.369 -10.490 1.00 59.66 94 GLY A C 1
ATOM 714 O O . GLY A 1 94 ? 10.658 -13.239 -11.181 1.00 59.66 94 GLY A O 1
ATOM 715 N N . GLY A 1 95 ? 11.025 -11.067 -10.746 1.00 59.28 95 GLY A N 1
ATOM 716 C CA . GLY A 1 95 ? 10.208 -10.542 -11.843 1.00 59.28 95 GLY A CA 1
ATOM 717 C C . GLY A 1 95 ? 10.702 -10.986 -13.223 1.00 59.28 95 GLY A C 1
ATOM 718 O O . GLY A 1 95 ? 9.898 -11.415 -14.052 1.00 59.28 95 GLY A O 1
ATOM 719 N N . LYS A 1 96 ? 12.023 -10.977 -13.460 1.00 61.91 96 LYS A N 1
ATOM 720 C CA . LYS A 1 96 ? 12.619 -11.516 -14.698 1.00 61.91 96 LYS A CA 1
ATOM 721 C C . LYS A 1 96 ? 12.348 -13.014 -14.853 1.00 61.91 96 LYS A C 1
ATOM 723 O O . LYS A 1 96 ? 11.988 -13.454 -15.941 1.00 61.91 96 LYS A O 1
ATOM 728 N N . ARG A 1 97 ? 12.485 -13.801 -13.782 1.00 57.12 97 ARG A N 1
ATOM 729 C CA . ARG A 1 97 ? 12.225 -15.254 -13.800 1.00 57.12 97 ARG A CA 1
ATOM 730 C C . ARG A 1 97 ? 10.757 -15.574 -14.087 1.00 57.12 97 ARG A C 1
ATOM 732 O O . ARG A 1 97 ? 10.471 -16.437 -14.915 1.00 57.12 97 ARG A O 1
ATOM 739 N N . LEU A 1 98 ? 9.836 -14.845 -13.457 1.00 56.38 98 LEU A N 1
ATOM 740 C CA . LEU A 1 98 ? 8.396 -14.935 -13.718 1.00 56.38 98 LEU A CA 1
ATOM 741 C C . LEU A 1 98 ? 8.060 -14.595 -15.174 1.00 56.38 98 LEU A C 1
ATOM 743 O O . LEU A 1 98 ? 7.356 -15.362 -15.826 1.00 56.38 98 LEU A O 1
ATOM 747 N N . ALA A 1 99 ? 8.614 -13.502 -15.706 1.00 58.22 99 ALA A N 1
ATOM 748 C CA . ALA A 1 99 ? 8.412 -13.098 -17.099 1.00 58.22 99 ALA A CA 1
ATOM 749 C C . ALA A 1 99 ? 8.949 -14.127 -18.111 1.00 58.22 99 ALA A C 1
ATOM 751 O O . ALA A 1 99 ? 8.410 -14.256 -19.208 1.00 58.22 99 ALA A O 1
ATOM 752 N N . LEU A 1 100 ? 9.985 -14.882 -17.737 1.00 67.94 100 LEU A N 1
ATOM 753 C CA . LEU A 1 100 ? 10.565 -15.955 -18.547 1.00 67.94 100 LEU A CA 1
ATOM 754 C C . LEU A 1 100 ? 9.864 -17.313 -18.353 1.00 67.94 100 LEU A C 1
ATOM 756 O O . LEU A 1 100 ? 10.256 -18.291 -18.989 1.00 67.94 100 LEU A O 1
ATOM 760 N N . GLY A 1 101 ? 8.851 -17.400 -17.483 1.00 55.34 101 GLY A N 1
ATOM 761 C CA . GLY A 1 101 ? 8.106 -18.635 -17.228 1.00 55.34 101 GLY A CA 1
ATOM 762 C C . GLY A 1 101 ? 8.950 -19.754 -16.608 1.00 55.34 101 GLY A C 1
ATOM 763 O O . GLY A 1 101 ? 8.617 -20.929 -16.754 1.00 55.34 101 GLY A O 1
ATOM 764 N N . THR A 1 1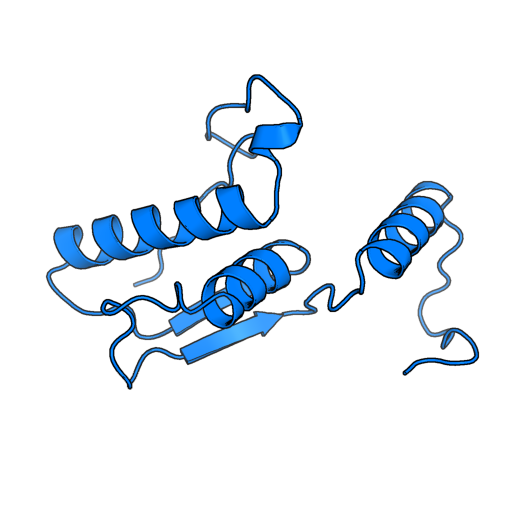02 ? 10.058 -19.423 -15.938 1.00 57.34 102 THR A N 1
ATOM 765 C CA . THR A 1 102 ? 11.012 -20.425 -15.433 1.00 57.34 102 THR A CA 1
ATOM 766 C C . THR A 1 102 ? 10.669 -20.962 -14.044 1.00 57.34 102 THR A C 1
ATOM 768 O O . THR A 1 102 ? 11.329 -21.888 -13.568 1.00 57.34 102 THR A O 1
ATOM 771 N N . HIS A 1 103 ? 9.619 -20.449 -13.396 1.00 53.09 103 HIS A N 1
ATOM 772 C CA . HIS A 1 103 ? 9.189 -20.946 -12.091 1.00 53.09 103 HIS A CA 1
ATOM 773 C C . HIS A 1 103 ? 8.438 -22.275 -12.212 1.00 53.09 103 HIS A C 1
ATOM 775 O O . HIS A 1 103 ? 7.352 -22.355 -12.785 1.00 53.09 103 HIS A O 1
ATOM 781 N N . ARG A 1 104 ? 8.991 -23.327 -11.600 1.00 57.62 104 ARG A N 1
ATOM 782 C CA . ARG A 1 104 ? 8.255 -24.564 -11.319 1.00 57.62 104 ARG A CA 1
ATOM 783 C C . ARG A 1 104 ? 7.659 -24.481 -9.917 1.00 57.62 104 ARG A C 1
ATOM 785 O O . ARG A 1 104 ? 8.393 -24.320 -8.943 1.00 57.62 104 ARG A O 1
ATOM 792 N N . LEU A 1 105 ? 6.335 -24.609 -9.817 1.00 45.69 105 LEU A N 1
ATOM 793 C CA . LEU A 1 105 ? 5.632 -24.721 -8.536 1.00 45.69 105 LEU A CA 1
ATOM 794 C C . LEU A 1 105 ? 6.231 -25.872 -7.708 1.00 45.69 105 LEU A C 1
ATOM 796 O O . LEU A 1 105 ? 6.388 -26.983 -8.211 1.00 45.69 105 LEU A O 1
ATOM 800 N N . GLY A 1 106 ? 6.571 -25.597 -6.446 1.00 53.38 106 GLY A N 1
ATOM 801 C CA . GLY A 1 106 ? 7.088 -26.593 -5.498 1.00 53.38 106 GLY A CA 1
ATOM 802 C C . GLY A 1 106 ? 8.607 -26.800 -5.495 1.00 53.38 106 GLY A C 1
ATOM 803 O O . GLY A 1 106 ? 9.095 -27.617 -4.717 1.00 53.38 106 GLY A O 1
ATOM 804 N N . VAL A 1 107 ? 9.372 -26.067 -6.309 1.00 55.34 107 VAL A N 1
ATOM 805 C CA . VAL A 1 107 ? 10.841 -26.105 -6.252 1.00 55.34 107 VAL A CA 1
ATOM 806 C C . VAL A 1 107 ? 11.334 -24.957 -5.377 1.00 55.34 107 VAL A C 1
ATOM 808 O O . VAL A 1 107 ? 11.144 -23.790 -5.706 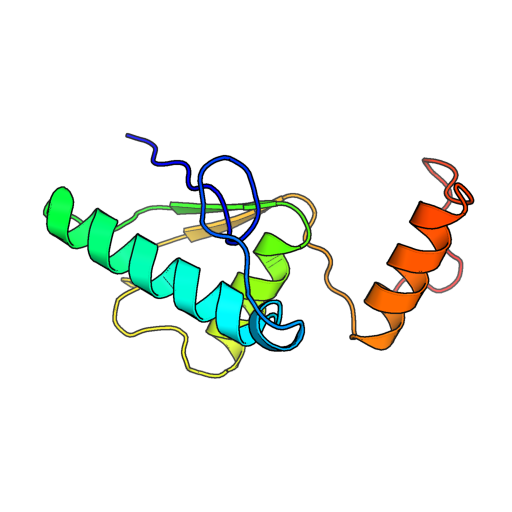1.00 55.34 107 VAL A O 1
ATOM 811 N N . LYS A 1 108 ? 11.948 -25.298 -4.240 1.00 48.03 108 LYS A N 1
ATOM 812 C CA . LYS A 1 108 ? 12.625 -24.332 -3.370 1.00 48.03 108 LYS A CA 1
ATOM 813 C C . LYS A 1 108 ? 13.869 -23.835 -4.110 1.00 48.03 108 LYS A C 1
ATOM 815 O O . LYS A 1 108 ? 14.706 -24.662 -4.481 1.00 48.03 108 LYS A O 1
ATOM 820 N N . ASP A 1 109 ? 13.992 -22.527 -4.324 1.00 54.91 109 ASP A N 1
ATOM 821 C CA . ASP A 1 109 ? 15.250 -21.957 -4.805 1.00 54.91 109 ASP A CA 1
ATOM 822 C C . ASP A 1 109 ? 16.339 -22.333 -3.792 1.00 54.91 109 ASP A C 1
ATOM 824 O O . ASP A 1 109 ? 16.174 -22.151 -2.579 1.00 54.91 109 ASP A O 1
ATOM 828 N N . LYS A 1 110 ? 17.413 -22.969 -4.278 1.00 49.66 110 LYS A N 1
ATOM 829 C CA . LYS A 1 110 ? 18.581 -23.238 -3.438 1.00 49.66 110 LYS A CA 1
ATOM 830 C C . LYS A 1 110 ? 19.060 -21.895 -2.891 1.00 49.66 110 LYS A C 1
ATOM 832 O O . LYS A 1 110 ? 19.184 -20.940 -3.651 1.00 49.66 110 LYS A O 1
ATOM 837 N N . ASP A 1 111 ? 19.271 -21.880 -1.579 1.00 48.91 111 ASP A N 1
ATOM 838 C CA . ASP A 1 111 ? 19.662 -20.726 -0.763 1.00 48.91 111 ASP A CA 1
ATOM 839 C C . ASP A 1 111 ? 18.524 -19.730 -0.449 1.00 48.91 111 ASP A C 1
ATOM 841 O O . ASP A 1 111 ? 18.709 -18.517 -0.434 1.00 48.91 111 ASP A O 1
ATOM 845 N N . GLY A 1 112 ? 17.316 -20.239 -0.182 1.00 38.75 112 GLY A N 1
ATOM 846 C CA . GLY A 1 112 ? 16.216 -19.428 0.350 1.00 38.75 112 GLY A CA 1
ATOM 847 C C . GLY A 1 112 ? 16.422 -19.010 1.816 1.00 38.75 112 GLY A C 1
ATOM 848 O O . GLY A 1 112 ? 16.309 -19.874 2.685 1.00 38.75 112 GLY A O 1
ATOM 849 N N . PHE A 1 113 ? 16.609 -17.693 2.009 1.00 42.22 113 PHE A N 1
ATOM 850 C CA . PHE A 1 113 ? 16.831 -16.903 3.241 1.00 42.22 113 PHE A CA 1
ATOM 851 C C . PHE A 1 113 ? 18.045 -17.278 4.099 1.00 42.22 113 PHE A C 1
ATOM 853 O O . PHE A 1 113 ? 18.094 -18.404 4.639 1.00 42.22 113 PHE A O 1
#

InterPro domains:
  IPR000073 Alpha/beta hydrolase fold-1 [PF00561] (2-66)
  IPR029058 Alpha/Beta hydrolase fold [G3DSA:3.40.50.1820] (1-108)
  IPR029058 Alpha/Beta hydrolase fold [SSF53474] (2-88)

Foldseek 3Di:
DDDDDAQAPGDPHDHDPDPVCVDLQNSLVVVVVVQVVVCVVVVHHAQEDEEEEASLVSVVVCCVVVVVDPRRPPRYYYHYHHYPPDDPVRVVVVVVCVVVVVDDPPDDDPPDD

pLDDT: mean 76.5, std 15.34, range [38.75, 94.31]

Sequence (113 aa):
MCVCVDARGHGGSDKPKTQEQYSWQTIGDDFERVLDAVQNRFGRPVHAIVTHSYSGDCMLMALADGRAPSFLPHQTRLICLDPVIANATSATEGGKRLALGTHRLGVKDKDGF

Organism: NCBI:txid3111310

Mean predicted aligned error: 9.95 Å